Protein AF-A0A812Q5E9-F1 (afdb_monomer_lite)

Secondary structure (DSSP, 8-state):
-EESSTTTSPBPTTSGGGGPPEE-TTTTS-EE--SSPP-PPSEEEEEEE--TTS--SSGGG--EEEEEEEE-EEPS-------TTSB-EE----EES--TT-EEE--SBTTBSPPPTTSGGGGEEEEETTTTEEES-SS--B--SPP------

Structure (mmCIF, N/CA/C/O backbone):
data_AF-A0A812Q5E9-F1
#
_entry.id   AF-A0A812Q5E9-F1
#
loop_
_atom_site.group_PDB
_atom_site.id
_atom_site.type_symbol
_atom_site.label_atom_id
_atom_site.label_alt_id
_atom_site.label_comp_id
_atom_site.label_asym_id
_atom_site.label_entity_id
_atom_site.label_seq_id
_atom_site.pdbx_PDB_ins_code
_atom_site.Cartn_x
_atom_site.Cartn_y
_atom_site.Cartn_z
_atom_site.occupancy
_atom_site.B_iso_or_equiv
_atom_site.auth_seq_id
_atom_site.auth_comp_id
_atom_site.auth_asym_id
_atom_site.auth_atom_id
_atom_site.pdbx_PDB_model_num
ATOM 1 N N . MET A 1 1 ? -12.967 0.343 13.627 1.00 92.06 1 MET A N 1
ATOM 2 C CA . MET A 1 1 ? -11.709 1.045 13.285 1.00 92.06 1 MET A CA 1
ATOM 3 C C . MET A 1 1 ? -10.629 0.006 13.022 1.00 92.06 1 MET A C 1
ATOM 5 O O . MET A 1 1 ? -10.704 -1.046 13.646 1.00 92.06 1 MET A O 1
ATOM 9 N N . VAL A 1 2 ? -9.673 0.259 12.127 1.00 96.00 2 VAL A N 1
ATOM 10 C CA . VAL A 1 2 ? -8.496 -0.614 11.933 1.00 96.00 2 VAL A CA 1
ATOM 11 C C . VAL A 1 2 ? -7.302 -0.006 12.660 1.00 96.00 2 VAL A C 1
ATOM 13 O O . VAL A 1 2 ? -6.974 1.150 12.403 1.00 96.00 2 VAL A O 1
ATOM 16 N N . LEU A 1 3 ? -6.681 -0.753 13.574 1.00 96.81 3 LEU A N 1
ATOM 17 C CA . LEU A 1 3 ? -5.560 -0.283 14.398 1.00 96.81 3 LEU A CA 1
ATOM 18 C C . LEU A 1 3 ? -4.401 -1.291 14.408 1.00 96.81 3 LEU A C 1
ATOM 20 O O . LEU A 1 3 ? -4.614 -2.487 14.201 1.00 96.81 3 LEU A O 1
ATOM 24 N N . THR A 1 4 ? -3.195 -0.831 14.759 1.00 95.56 4 THR A N 1
ATOM 25 C CA . THR A 1 4 ? -2.057 -1.724 15.074 1.00 95.56 4 THR A CA 1
ATOM 26 C C . THR A 1 4 ? -2.246 -2.499 16.381 1.00 95.56 4 THR A C 1
ATOM 28 O O . THR A 1 4 ? -1.618 -3.533 16.577 1.00 95.56 4 THR A O 1
ATOM 31 N N . ALA A 1 5 ? -3.117 -2.017 17.272 1.00 96.50 5 ALA A N 1
ATOM 32 C CA . ALA A 1 5 ? -3.559 -2.677 18.500 1.00 96.50 5 ALA A CA 1
ATOM 33 C C . ALA A 1 5 ? -4.838 -2.002 19.027 1.00 96.50 5 ALA A C 1
ATOM 35 O O . ALA A 1 5 ? -4.955 -0.775 19.004 1.00 96.50 5 ALA A O 1
ATOM 36 N N . CYS A 1 6 ? -5.794 -2.774 19.549 1.00 97.19 6 CYS A N 1
ATOM 37 C CA . CYS A 1 6 ? -7.019 -2.198 20.111 1.00 97.19 6 CYS A CA 1
ATOM 38 C C . CYS A 1 6 ? -6.764 -1.520 21.463 1.00 97.19 6 CYS A C 1
ATOM 40 O O . CYS A 1 6 ? -6.176 -2.113 22.363 1.00 97.19 6 CYS A O 1
ATOM 42 N N . GLY A 1 7 ? -7.238 -0.282 21.621 1.00 92.56 7 GLY A N 1
ATOM 43 C CA . GLY A 1 7 ? -7.163 0.472 22.874 1.00 92.56 7 GLY A CA 1
ATOM 44 C C . GLY A 1 7 ? -5.846 1.198 23.152 1.00 92.56 7 GLY A C 1
ATOM 45 O O . GLY A 1 7 ? -5.762 1.905 24.153 1.00 92.56 7 GLY A O 1
ATOM 46 N N . GLY A 1 8 ? -4.842 1.057 22.288 1.00 89.06 8 GLY A N 1
ATOM 47 C CA . GLY A 1 8 ? -3.550 1.735 22.454 1.00 89.06 8 GLY A CA 1
ATOM 48 C C . GLY A 1 8 ? -2.653 1.760 21.215 1.00 89.06 8 GLY A C 1
ATOM 49 O O . GLY A 1 8 ? -1.572 2.334 21.275 1.00 89.06 8 GLY A O 1
ATOM 50 N N . GLY A 1 9 ? -3.073 1.144 20.107 1.00 94.12 9 GLY A N 1
ATOM 51 C CA . GLY A 1 9 ? -2.374 1.228 18.829 1.00 94.12 9 GLY A CA 1
ATOM 52 C C . GLY A 1 9 ? -2.752 2.469 18.028 1.00 94.12 9 GLY A C 1
ATOM 53 O O . GLY A 1 9 ? -3.650 3.229 18.393 1.00 94.12 9 GLY A O 1
ATOM 54 N N . LEU A 1 10 ? -2.066 2.644 16.904 1.00 94.69 10 LEU A N 1
ATOM 55 C CA . LEU A 1 10 ? -2.285 3.752 15.982 1.00 94.69 10 LEU A CA 1
ATOM 56 C C . LEU A 1 10 ? -3.290 3.361 14.889 1.00 94.69 10 LEU A C 1
ATOM 58 O O . LEU A 1 10 ? -3.350 2.181 14.518 1.00 94.69 10 LEU A O 1
ATOM 62 N N . PRO A 1 11 ? -4.069 4.327 14.366 1.00 95.19 11 PRO A N 1
ATOM 63 C CA . PRO A 1 11 ? -4.812 4.155 13.121 1.00 95.19 11 PRO A CA 1
ATOM 64 C C . PRO A 1 11 ? -3.885 3.740 11.981 1.00 95.19 11 PRO A C 1
ATOM 66 O O . PRO A 1 11 ? -2.766 4.235 11.887 1.00 95.19 11 PRO A O 1
ATOM 69 N N . ILE A 1 12 ? -4.348 2.826 11.129 1.00 94.38 12 ILE A N 1
ATOM 70 C CA . ILE A 1 12 ? -3.575 2.383 9.965 1.00 94.38 12 ILE A CA 1
ATOM 71 C C . ILE A 1 12 ? -3.718 3.394 8.824 1.00 94.38 12 ILE A C 1
ATOM 73 O O . ILE A 1 12 ? -4.838 3.699 8.404 1.00 94.38 12 ILE A O 1
ATOM 77 N N . ASP A 1 13 ? -2.587 3.873 8.306 1.00 91.81 13 ASP A N 1
ATOM 78 C CA . ASP A 1 13 ? -2.535 4.721 7.114 1.00 91.81 13 ASP A CA 1
ATOM 79 C C . ASP A 1 13 ? -3.019 3.974 5.863 1.00 91.81 13 ASP A C 1
ATOM 81 O O . ASP A 1 13 ? -2.982 2.746 5.778 1.00 91.81 13 ASP A O 1
ATOM 85 N N . GLY A 1 14 ? -3.515 4.720 4.875 1.00 90.25 14 GLY A N 1
ATOM 86 C CA . GLY A 1 14 ? -4.090 4.147 3.653 1.00 90.25 14 GLY A CA 1
ATOM 87 C C . GLY A 1 14 ? -5.553 3.705 3.784 1.00 90.25 14 GLY A C 1
ATOM 88 O O . GLY A 1 14 ? -6.145 3.283 2.790 1.00 90.25 14 GLY A O 1
ATOM 89 N N . PHE A 1 15 ? -6.168 3.847 4.966 1.00 92.81 15 PHE A N 1
ATOM 90 C CA . PHE A 1 15 ? -7.621 3.766 5.138 1.00 92.81 15 PHE A CA 1
ATOM 91 C C . PHE A 1 15 ? -8.259 5.163 5.271 1.00 92.81 15 PHE A C 1
ATOM 93 O O . PHE A 1 15 ? -7.776 5.990 6.052 1.00 92.81 15 PHE A O 1
ATOM 100 N N . PRO A 1 16 ? -9.401 5.421 4.605 1.00 91.38 16 PRO A N 1
ATOM 101 C CA . PRO A 1 16 ? -10.177 6.646 4.781 1.00 91.38 16 PRO A CA 1
ATOM 102 C C . PRO A 1 16 ? -10.595 6.909 6.232 1.00 91.38 16 PRO A C 1
ATOM 104 O O . PRO A 1 16 ? -10.709 5.993 7.051 1.00 91.38 16 PRO A O 1
ATOM 107 N N . ASN A 1 17 ? -10.898 8.177 6.527 1.00 90.44 17 ASN A N 1
ATOM 108 C CA . ASN A 1 17 ? -11.461 8.625 7.807 1.00 90.44 17 ASN A CA 1
ATOM 109 C C . ASN A 1 17 ? -10.626 8.212 9.036 1.00 90.44 17 ASN A C 1
ATOM 111 O O . ASN A 1 17 ? -11.183 7.877 10.085 1.00 90.44 17 ASN A O 1
ATOM 115 N N . GLY A 1 18 ? -9.295 8.188 8.903 1.00 90.44 18 GLY A N 1
ATOM 116 C CA . GLY A 1 18 ? -8.397 7.741 9.971 1.00 90.44 18 GLY A CA 1
ATOM 117 C C . GLY A 1 18 ? -8.688 6.301 10.392 1.00 90.44 18 GLY A C 1
ATOM 118 O O . GLY A 1 18 ? -8.869 6.026 11.575 1.00 90.44 18 GLY A O 1
ATOM 119 N N . ALA A 1 19 ? -8.835 5.399 9.418 1.00 94.00 19 ALA A N 1
ATOM 120 C CA . ALA A 1 19 ? -9.159 3.985 9.611 1.00 94.00 19 ALA A CA 1
ATOM 121 C 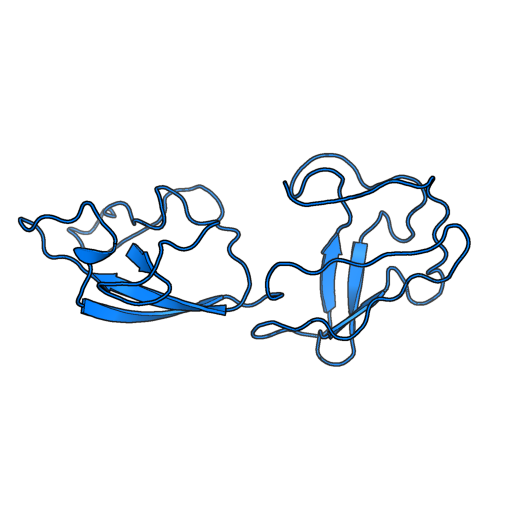C . ALA A 1 19 ? -10.506 3.677 10.293 1.00 94.00 19 ALA A C 1
ATOM 123 O O . ALA A 1 19 ? -10.774 2.527 10.676 1.00 94.00 19 ALA A O 1
ATOM 124 N N . LYS A 1 20 ? -11.395 4.665 10.432 1.00 92.38 20 LYS A N 1
ATOM 125 C CA . LYS A 1 20 ? -12.756 4.460 10.939 1.00 92.38 20 LYS A CA 1
ATOM 126 C C . LYS A 1 20 ? -13.696 4.062 9.811 1.00 92.38 20 LYS A C 1
ATOM 128 O O . LYS A 1 20 ? -13.649 4.594 8.707 1.00 92.38 20 LYS A O 1
ATOM 133 N N . THR A 1 21 ? -14.591 3.141 10.131 1.00 90.12 21 THR A N 1
ATOM 134 C CA . THR A 1 21 ? -15.664 2.731 9.230 1.00 90.12 21 THR A CA 1
ATOM 135 C C . THR A 1 21 ? -16.835 3.696 9.333 1.00 90.12 21 THR A C 1
ATOM 137 O O . THR A 1 21 ? -17.198 4.107 10.437 1.00 90.12 21 THR A O 1
ATOM 140 N N . THR A 1 22 ? -17.492 3.973 8.217 1.00 84.38 22 THR A N 1
ATOM 141 C CA . THR A 1 22 ? -18.845 4.517 8.199 1.00 84.38 22 THR A CA 1
ATOM 142 C C . THR A 1 22 ? -19.855 3.397 8.468 1.00 84.38 22 THR A C 1
ATOM 144 O O . THR A 1 22 ? -19.600 2.213 8.212 1.00 84.38 22 THR A O 1
ATOM 147 N N . THR A 1 23 ? -20.999 3.752 9.049 1.00 73.06 23 THR A N 1
ATOM 148 C CA . THR A 1 23 ? -22.085 2.795 9.294 1.00 73.06 23 THR A CA 1
ATOM 149 C C . THR A 1 23 ? -22.764 2.460 7.968 1.00 73.06 23 THR A C 1
ATOM 151 O O . THR A 1 23 ? -23.239 3.366 7.287 1.00 73.06 23 THR A O 1
ATOM 154 N N . GLY A 1 24 ? -22.806 1.176 7.607 1.00 63.28 24 GLY A N 1
ATOM 155 C CA . GLY A 1 24 ? -23.504 0.684 6.418 1.00 63.28 24 GLY A CA 1
ATOM 156 C C . GLY A 1 24 ? -25.024 0.613 6.600 1.00 63.28 24 GLY A C 1
ATOM 157 O O . GLY A 1 24 ? -25.558 0.833 7.693 1.00 63.28 24 GLY A O 1
ATOM 158 N N . ALA A 1 25 ? -25.726 0.272 5.516 1.00 61.53 25 ALA A N 1
ATOM 159 C CA . ALA A 1 25 ? -27.185 0.346 5.389 1.00 61.53 25 ALA A CA 1
ATOM 160 C C . ALA A 1 25 ? -27.964 -0.586 6.348 1.00 61.53 25 ALA A C 1
ATOM 162 O O . ALA A 1 25 ? -29.168 -0.416 6.543 1.00 61.53 25 ALA A O 1
ATOM 163 N N . LEU A 1 26 ? -27.294 -1.547 6.997 1.00 68.56 26 LEU A N 1
ATOM 164 C CA . LEU A 1 26 ? -27.917 -2.627 7.774 1.00 68.56 26 LEU A CA 1
ATOM 165 C C . LEU A 1 26 ? -27.836 -2.450 9.302 1.00 68.56 26 LEU A C 1
ATOM 167 O O . LEU A 1 26 ? -27.476 -3.381 10.025 1.00 68.56 26 LEU A O 1
ATOM 171 N N . GLN A 1 27 ? -28.186 -1.268 9.820 1.00 70.62 27 GLN A N 1
ATOM 172 C CA . GLN A 1 27 ? -28.329 -1.013 11.269 1.00 70.62 27 GLN A CA 1
ATOM 173 C C . GLN A 1 27 ? -27.102 -1.444 12.112 1.00 70.62 27 GLN A C 1
ATOM 175 O O . GLN A 1 27 ? -27.250 -1.972 13.212 1.00 70.62 27 GLN A O 1
ATOM 180 N N . GLY A 1 28 ? -25.883 -1.245 11.596 1.00 72.75 28 GLY A N 1
ATOM 181 C CA . GLY A 1 28 ? -24.637 -1.587 12.301 1.00 72.75 28 GLY A CA 1
ATOM 182 C C . GLY A 1 28 ? -24.169 -3.039 12.158 1.00 72.75 28 GLY A C 1
ATOM 183 O O . GLY A 1 28 ? -23.268 -3.453 12.877 1.00 72.75 28 GLY A O 1
ATOM 184 N N . ARG A 1 29 ? -24.760 -3.822 11.248 1.00 79.19 29 ARG A N 1
ATOM 185 C CA . ARG A 1 29 ? -24.225 -5.136 10.830 1.00 79.19 29 ARG A CA 1
ATOM 186 C C . ARG A 1 29 ? -23.280 -5.055 9.639 1.00 79.19 29 ARG A C 1
ATOM 188 O O . ARG A 1 29 ? -22.643 -6.039 9.285 1.00 79.19 29 ARG A O 1
ATOM 195 N N . GLU A 1 30 ? -23.208 -3.884 9.032 1.00 85.81 30 GLU A N 1
ATOM 196 C CA . GLU A 1 30 ? -22.343 -3.598 7.908 1.00 85.81 30 GLU A CA 1
ATOM 197 C C . GLU A 1 30 ? -21.531 -2.351 8.229 1.00 85.81 30 GLU A C 1
ATOM 199 O O . GLU A 1 30 ? -22.050 -1.353 8.743 1.00 85.81 30 GLU A O 1
ATOM 204 N N . HIS A 1 31 ? -20.248 -2.435 7.919 1.00 87.25 31 HIS A N 1
ATOM 205 C CA . HIS A 1 31 ? -19.281 -1.378 8.122 1.00 87.25 31 HIS A CA 1
ATOM 206 C C . HIS A 1 31 ? -18.428 -1.289 6.864 1.00 87.25 31 HIS A C 1
ATOM 208 O O . HIS A 1 31 ? -17.968 -2.310 6.358 1.00 87.25 31 HIS A O 1
ATOM 214 N N . SER A 1 32 ? -18.222 -0.075 6.364 1.00 88.12 32 SER A N 1
ATOM 215 C CA . SER A 1 32 ? -17.392 0.174 5.184 1.00 88.12 32 SER A CA 1
ATOM 216 C C . SER A 1 32 ? -16.442 1.332 5.455 1.00 88.12 32 SER A C 1
ATOM 218 O O . SER A 1 32 ? -16.683 2.121 6.364 1.00 88.12 32 SER A O 1
ATOM 220 N N . TRP A 1 33 ? -15.384 1.476 4.664 1.00 89.50 33 TRP A N 1
ATOM 221 C CA . TRP A 1 33 ? -14.542 2.679 4.678 1.00 89.50 33 TRP A CA 1
ATOM 222 C C . TRP A 1 33 ? -14.936 3.678 3.574 1.00 89.50 33 TRP A C 1
ATOM 224 O O . TRP A 1 33 ? -14.187 4.606 3.286 1.00 89.50 33 TRP A O 1
ATOM 234 N N . GLY A 1 34 ? -16.134 3.530 2.995 1.00 86.38 34 GLY A N 1
ATOM 235 C CA . GLY A 1 34 ? -16.612 4.320 1.858 1.00 86.38 34 GLY A CA 1
ATOM 236 C C . GLY A 1 34 ? -16.186 3.751 0.500 1.00 86.38 34 GLY A C 1
ATOM 237 O O . GLY A 1 34 ? -15.760 2.603 0.405 1.00 86.38 34 GLY A O 1
ATOM 238 N N . GLU A 1 35 ? -16.330 4.562 -0.552 1.00 85.19 35 GLU A N 1
ATOM 239 C CA . GLU A 1 35 ? -16.033 4.176 -1.945 1.00 85.19 35 GLU A CA 1
ATOM 240 C C . GLU A 1 35 ? -14.549 4.313 -2.319 1.00 85.19 35 GLU A C 1
ATOM 242 O O . GLU A 1 35 ? -14.101 3.772 -3.332 1.00 85.19 35 GLU A O 1
ATOM 247 N N . ALA A 1 36 ? -13.776 5.050 -1.518 1.00 86.31 36 ALA A N 1
ATOM 248 C CA . ALA A 1 36 ? -12.360 5.251 -1.776 1.00 86.31 36 ALA A CA 1
ATOM 249 C C . ALA A 1 36 ? -11.596 3.927 -1.645 1.00 86.31 36 ALA A C 1
ATOM 251 O O . ALA A 1 36 ? -11.788 3.165 -0.694 1.00 86.31 36 ALA A O 1
ATOM 252 N N . LYS A 1 37 ? -10.696 3.673 -2.599 1.00 86.81 37 LYS A N 1
ATOM 253 C CA . LYS A 1 37 ? -9.788 2.528 -2.528 1.00 86.81 37 LYS A CA 1
ATOM 254 C C . LYS A 1 37 ? -8.882 2.678 -1.311 1.00 86.81 37 LYS A C 1
ATOM 256 O O . LYS A 1 37 ? -8.393 3.770 -1.034 1.00 86.81 37 LYS A O 1
ATOM 261 N N . ILE A 1 38 ? -8.652 1.567 -0.626 1.00 90.25 38 ILE A N 1
ATOM 262 C CA . ILE A 1 38 ? -7.679 1.479 0.460 1.00 90.25 38 ILE A CA 1
ATOM 263 C C . ILE A 1 38 ? -6.320 1.071 -0.112 1.00 90.25 38 ILE A C 1
ATOM 265 O O . ILE A 1 38 ? -6.255 0.293 -1.064 1.00 90.25 38 ILE A O 1
ATOM 269 N N . PHE A 1 39 ? -5.246 1.599 0.461 1.00 89.31 39 PHE A N 1
ATOM 270 C CA . PHE A 1 39 ? -3.865 1.298 0.064 1.00 89.31 39 PHE A CA 1
ATOM 271 C C . PHE A 1 39 ? -2.917 1.231 1.279 1.00 89.31 39 PHE A C 1
ATOM 273 O O . PHE A 1 39 ? -1.881 1.894 1.291 1.00 89.31 39 PHE A O 1
ATOM 280 N N . PRO A 1 40 ? -3.262 0.469 2.338 1.00 92.81 40 PRO A N 1
ATOM 281 C CA . PRO A 1 40 ? -2.322 0.194 3.420 1.00 92.81 40 PRO A CA 1
ATOM 282 C C . PRO A 1 40 ? -1.167 -0.689 2.922 1.00 92.81 40 PRO A C 1
ATOM 284 O O . PRO A 1 40 ? -1.295 -1.398 1.921 1.00 92.81 40 PRO A O 1
ATOM 287 N N . PHE A 1 41 ? -0.054 -0.695 3.655 1.00 93.06 41 PHE A N 1
ATOM 288 C CA . PHE A 1 41 ? 0.989 -1.701 3.450 1.00 93.06 41 PHE A CA 1
ATOM 289 C C . PHE A 1 41 ? 0.475 -3.112 3.776 1.00 93.06 41 PHE A C 1
ATOM 291 O O . PHE A 1 41 ? -0.544 -3.287 4.446 1.00 93.06 41 PHE A O 1
ATOM 298 N N . GLY A 1 42 ? 1.185 -4.133 3.301 1.00 93.88 42 GLY A N 1
ATOM 299 C CA . GLY A 1 42 ? 0.874 -5.511 3.651 1.00 93.88 42 GLY A CA 1
ATOM 300 C C . GLY A 1 42 ? 1.165 -5.789 5.125 1.00 93.88 42 GLY A C 1
ATOM 301 O O . GLY A 1 42 ? 2.200 -5.375 5.657 1.00 93.88 42 GLY A O 1
ATOM 302 N N . GLY A 1 43 ? 0.259 -6.501 5.789 1.00 94.19 43 GLY A N 1
ATOM 303 C CA . GLY A 1 43 ? 0.363 -6.771 7.219 1.00 94.19 43 GLY A CA 1
ATOM 304 C C . GLY A 1 43 ? -0.905 -7.329 7.853 1.00 94.19 43 GLY A C 1
ATOM 305 O O . GLY A 1 43 ? -1.966 -7.412 7.231 1.00 94.19 43 GLY A O 1
ATOM 306 N N . ASP A 1 44 ? -0.774 -7.681 9.131 1.00 95.19 44 ASP A N 1
ATOM 307 C CA . ASP A 1 44 ? -1.884 -8.049 10.003 1.00 95.19 44 ASP A CA 1
ATOM 308 C C . ASP A 1 44 ? -2.278 -6.869 10.893 1.00 95.19 44 ASP A C 1
ATOM 310 O O . ASP A 1 44 ? -1.460 -6.316 11.629 1.00 95.19 44 ASP A O 1
ATOM 314 N N . TYR A 1 45 ? -3.559 -6.512 10.851 1.00 95.75 45 TYR A N 1
ATOM 315 C CA . TYR A 1 45 ? -4.134 -5.401 11.602 1.00 95.75 45 TYR A CA 1
ATOM 316 C C . TYR A 1 45 ? -5.332 -5.845 12.432 1.00 95.75 45 TYR A C 1
ATOM 318 O O . TYR A 1 45 ? -5.925 -6.893 12.187 1.00 95.75 45 TYR A O 1
ATOM 326 N N . PHE A 1 46 ? -5.754 -5.026 13.393 1.00 97.44 46 PHE A N 1
ATOM 327 C CA . PHE A 1 46 ? -6.875 -5.360 14.268 1.00 97.44 46 PHE A CA 1
ATOM 328 C C . PHE A 1 46 ? -8.129 -4.563 13.940 1.00 97.44 46 PHE A C 1
ATOM 330 O O . PHE A 1 46 ? -8.109 -3.334 13.854 1.00 97.44 46 PHE A O 1
ATOM 337 N N . LEU A 1 47 ? -9.253 -5.274 13.829 1.00 95.88 47 LEU A N 1
ATOM 338 C CA . LEU A 1 47 ? -10.581 -4.676 13.784 1.00 95.88 47 LEU A CA 1
ATOM 339 C C . LEU A 1 47 ? -11.020 -4.362 15.212 1.00 95.88 47 LEU A C 1
ATOM 341 O O . LEU A 1 47 ? -11.360 -5.259 15.983 1.00 95.88 47 LEU A O 1
ATOM 345 N N . CYS A 1 48 ? -11.019 -3.081 15.560 1.00 96.38 48 CYS A N 1
ATOM 346 C CA . CYS A 1 48 ? -11.302 -2.602 16.904 1.00 96.38 48 CYS A CA 1
ATOM 347 C C . CYS A 1 48 ? -12.669 -1.920 16.982 1.00 96.38 48 CYS A C 1
ATOM 349 O O . CYS A 1 48 ? -13.031 -1.088 16.138 1.00 96.38 48 CYS A O 1
ATOM 351 N N . TRP A 1 49 ? -13.424 -2.279 18.016 1.00 94.06 49 TRP A N 1
ATOM 352 C CA . TRP A 1 49 ? -14.810 -1.888 18.227 1.00 94.06 49 TRP A CA 1
ATOM 353 C C . TRP A 1 49 ? -14.981 -0.932 19.394 1.00 94.06 49 TRP A C 1
ATOM 355 O O . TRP A 1 49 ? -14.290 -1.019 20.412 1.00 94.06 49 TRP A O 1
ATOM 365 N N . CYS A 1 50 ? -15.967 -0.061 19.223 1.00 92.25 50 CYS A N 1
ATOM 366 C CA . CYS A 1 50 ? -16.487 0.833 20.234 1.00 92.25 50 CYS A CA 1
ATOM 367 C C . CYS A 1 50 ? -18.021 0.809 20.171 1.00 92.25 50 CYS A C 1
ATOM 369 O O . CYS A 1 50 ? -18.612 0.700 19.093 1.00 92.25 50 CYS A O 1
ATOM 371 N N . ALA A 1 51 ? -18.661 0.860 21.337 1.00 89.06 51 ALA A N 1
ATOM 372 C CA . ALA A 1 51 ? -20.108 0.747 21.457 1.00 89.06 51 ALA A CA 1
ATOM 373 C C . ALA A 1 51 ? -20.813 2.051 21.068 1.00 89.06 51 ALA A C 1
ATOM 375 O O . ALA A 1 51 ? -20.371 3.144 21.420 1.00 89.06 51 ALA A O 1
ATOM 376 N N . LYS A 1 52 ? -21.982 1.942 20.426 1.00 85.50 52 LYS A N 1
ATOM 377 C CA . LYS A 1 52 ? -22.862 3.096 20.203 1.00 85.50 52 LYS A CA 1
ATOM 378 C C . LYS A 1 52 ? -23.215 3.746 21.548 1.00 85.50 52 LYS A C 1
ATOM 380 O O . LYS A 1 52 ? -23.683 3.063 22.453 1.00 85.50 52 LYS A O 1
ATOM 385 N N . GLY A 1 53 ? -23.030 5.062 21.650 1.00 84.50 53 GLY A N 1
ATOM 386 C CA . GLY A 1 53 ? -23.296 5.832 22.870 1.00 84.50 53 GLY A CA 1
ATOM 387 C C . GLY A 1 53 ? -22.104 5.947 23.827 1.00 84.50 53 GLY A C 1
ATOM 388 O O . GLY A 1 53 ? -22.192 6.705 24.787 1.00 84.50 53 GLY A O 1
ATOM 389 N N . ALA A 1 54 ? -20.993 5.252 23.562 1.00 90.69 54 ALA A N 1
ATOM 390 C CA . ALA A 1 54 ? -19.709 5.545 24.191 1.00 90.69 54 ALA A CA 1
ATOM 391 C C . ALA A 1 54 ? -18.962 6.649 23.420 1.00 90.69 54 ALA A C 1
ATOM 393 O O . ALA A 1 54 ? -19.297 6.965 22.275 1.00 90.69 54 ALA A O 1
ATOM 394 N N . THR A 1 55 ? -17.923 7.216 24.033 1.00 91.69 55 THR A N 1
ATOM 395 C CA . THR A 1 55 ? -16.934 8.026 23.311 1.00 91.69 55 THR A CA 1
ATOM 396 C C . THR A 1 55 ? -16.183 7.101 22.357 1.00 91.69 55 THR A C 1
ATOM 398 O O . THR A 1 55 ? -15.596 6.131 22.818 1.00 91.69 55 THR A O 1
ATOM 401 N N . CYS A 1 56 ? -16.265 7.358 21.048 1.00 91.00 56 CYS A N 1
ATOM 402 C CA . CYS A 1 56 ? -15.623 6.570 19.985 1.00 91.00 56 CYS A CA 1
ATOM 403 C C . CYS A 1 56 ? -14.841 7.490 19.032 1.00 91.00 56 CYS A C 1
ATOM 405 O O . CYS A 1 56 ? -14.976 7.412 17.807 1.00 91.00 56 CYS A O 1
ATOM 407 N N . LEU A 1 57 ? -14.090 8.432 19.598 1.00 89.75 57 LEU A N 1
ATOM 408 C CA . LEU A 1 57 ? -13.399 9.482 18.857 1.00 89.75 57 LEU A CA 1
ATOM 409 C C . LEU A 1 57 ? -11.941 9.114 18.607 1.00 89.75 57 LEU A C 1
ATOM 411 O O . LEU A 1 57 ? -11.460 9.308 17.497 1.00 89.75 57 LEU A O 1
ATOM 415 N N . GLU A 1 58 ? -11.270 8.506 19.572 1.00 93.12 58 GLU A N 1
ATOM 416 C CA . GLU A 1 58 ? -9.845 8.205 19.480 1.00 93.12 58 GLU A CA 1
ATOM 417 C C . GLU A 1 58 ? -9.581 6.702 19.316 1.00 93.12 58 GLU A C 1
ATOM 419 O O . GLU A 1 58 ? -10.449 5.847 19.532 1.00 93.12 58 GLU A O 1
ATOM 424 N N . ALA A 1 59 ? -8.354 6.346 18.932 1.00 94.06 59 ALA A N 1
ATOM 425 C CA . ALA A 1 59 ? -7.937 4.943 18.855 1.00 94.06 59 ALA A CA 1
ATOM 426 C C . ALA A 1 59 ? -8.031 4.238 20.226 1.00 94.06 59 ALA A C 1
ATOM 428 O O . ALA A 1 59 ? -8.422 3.071 20.311 1.00 94.06 59 ALA A O 1
ATOM 429 N N . SER A 1 60 ? -7.757 4.970 21.311 1.00 95.25 60 SER A N 1
ATOM 430 C C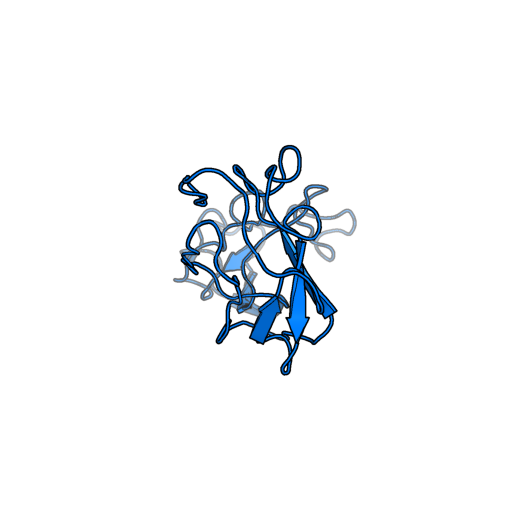A . SER A 1 60 ? -7.854 4.496 22.698 1.00 95.25 60 SER A CA 1
ATOM 431 C C . SER A 1 60 ? -9.281 4.141 23.133 1.00 95.25 60 SER A C 1
ATOM 433 O O . SER A 1 60 ? -9.460 3.322 24.036 1.00 95.25 60 SER A O 1
ATOM 435 N N . ASP A 1 61 ? -10.301 4.682 22.465 1.00 95.44 61 ASP A N 1
ATOM 436 C CA . ASP A 1 61 ? -11.704 4.365 22.740 1.00 95.44 61 ASP A CA 1
ATOM 437 C C . ASP A 1 61 ? -12.101 2.969 22.225 1.00 95.44 61 ASP A C 1
ATOM 439 O O . ASP A 1 61 ? -13.005 2.315 22.755 1.00 95.44 61 ASP A O 1
ATOM 443 N N . HIS A 1 62 ? -11.392 2.464 21.214 1.00 95.31 62 HIS A N 1
ATOM 444 C CA . HIS A 1 62 ? -11.695 1.209 20.531 1.00 95.31 62 HIS A CA 1
ATOM 445 C C . HIS A 1 62 ? -10.935 0.038 21.163 1.00 95.31 62 HIS A C 1
ATOM 447 O O . HIS A 1 62 ? -9.982 -0.497 20.600 1.00 95.31 62 HIS A O 1
ATOM 453 N N . ARG A 1 63 ? -11.347 -0.365 22.369 1.00 94.75 63 ARG A N 1
ATOM 454 C CA . ARG A 1 63 ? -10.604 -1.331 23.208 1.00 94.75 63 ARG A CA 1
ATOM 455 C C . ARG A 1 63 ? -10.911 -2.804 22.947 1.00 94.75 63 ARG A C 1
ATOM 457 O O . ARG A 1 63 ? -10.220 -3.667 23.482 1.00 94.75 63 ARG A O 1
ATOM 464 N N . LYS A 1 64 ? -11.958 -3.125 22.183 1.00 95.94 64 LYS A N 1
ATOM 465 C CA . LYS A 1 64 ? -12.357 -4.519 21.931 1.00 95.94 64 LYS A CA 1
ATOM 466 C C . LYS A 1 64 ? -11.959 -4.960 20.533 1.00 95.94 64 LYS A C 1
ATOM 468 O O . LYS A 1 64 ? -12.416 -4.376 19.559 1.00 95.94 64 LYS A O 1
ATOM 473 N N . GLN A 1 65 ? -11.144 -6.006 20.452 1.00 96.56 65 GLN A N 1
ATOM 474 C CA . GLN A 1 65 ? -10.807 -6.663 19.195 1.00 96.56 65 GLN A CA 1
ATOM 475 C C . GLN A 1 65 ? -11.971 -7.552 18.747 1.00 96.56 65 GLN A C 1
ATOM 477 O O . GLN A 1 65 ? -12.381 -8.451 19.478 1.00 96.56 65 GLN A O 1
ATOM 482 N N . LEU A 1 66 ? -12.499 -7.289 17.553 1.00 94.25 66 LEU A N 1
ATOM 483 C CA . LEU A 1 66 ? -13.498 -8.130 16.885 1.00 94.25 66 LEU A CA 1
ATOM 484 C C . LEU A 1 66 ? -12.852 -9.217 16.031 1.00 94.25 66 LEU A C 1
ATOM 486 O O . LEU A 1 66 ? -13.436 -10.276 15.835 1.00 94.25 66 LEU A O 1
ATOM 490 N N . GLY A 1 67 ? -11.665 -8.936 15.501 1.00 94.69 67 GLY A N 1
ATOM 491 C CA . GLY A 1 67 ? -10.957 -9.835 14.607 1.00 94.69 67 GLY A CA 1
ATOM 492 C C . GLY A 1 67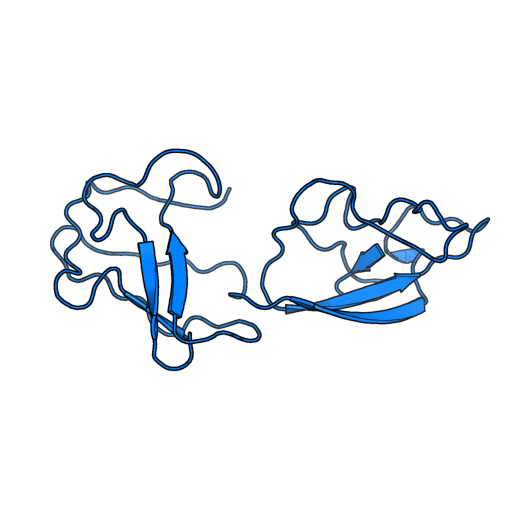 ? -9.676 -9.215 14.072 1.00 94.69 67 GLY A C 1
ATOM 493 O O . GLY A 1 67 ? -9.274 -8.123 14.487 1.00 94.69 67 GLY A O 1
ATOM 494 N N . THR A 1 68 ? -9.063 -9.931 13.140 1.00 95.69 68 THR A N 1
ATOM 495 C CA . THR A 1 68 ? -7.837 -9.525 12.452 1.00 95.69 68 THR A CA 1
ATOM 496 C C . THR A 1 68 ? -8.159 -9.292 10.982 1.00 95.69 68 THR A C 1
ATOM 498 O O . THR A 1 68 ? -8.901 -10.063 10.375 1.00 95.69 68 THR A O 1
ATOM 501 N N . LEU A 1 69 ? -7.617 -8.218 10.422 1.00 94.31 69 LEU A N 1
ATOM 502 C CA . LEU A 1 69 ? -7.646 -7.909 9.002 1.00 94.31 69 LEU A CA 1
ATOM 503 C C . LEU A 1 69 ? -6.250 -8.165 8.441 1.00 94.31 69 LEU A C 1
ATOM 505 O O . LEU A 1 69 ? -5.313 -7.459 8.805 1.00 94.31 69 LEU A O 1
ATOM 509 N N . ARG A 1 70 ? -6.128 -9.160 7.563 1.00 95.06 70 ARG A N 1
ATOM 510 C CA . ARG A 1 70 ? -4.897 -9.438 6.824 1.00 95.06 70 ARG A CA 1
ATOM 511 C C . ARG A 1 70 ? -4.934 -8.727 5.479 1.00 95.06 70 ARG A C 1
ATOM 513 O O . ARG A 1 70 ? -5.900 -8.883 4.734 1.00 95.06 70 ARG A O 1
ATOM 520 N N . VAL A 1 71 ? -3.889 -7.968 5.179 1.00 94.12 71 VAL A N 1
ATOM 521 C CA . VAL A 1 71 ? -3.699 -7.293 3.894 1.00 94.12 71 VAL A CA 1
ATOM 522 C C . VAL A 1 71 ? -2.500 -7.924 3.185 1.00 94.12 71 VAL A C 1
ATOM 524 O O . VAL A 1 71 ? -1.378 -7.782 3.676 1.00 94.12 71 VAL A O 1
ATOM 527 N N . PRO A 1 72 ? -2.707 -8.601 2.042 1.00 93.62 72 PRO A N 1
ATOM 528 C CA . PRO A 1 72 ? -1.621 -9.041 1.175 1.00 93.62 72 PRO A CA 1
ATOM 529 C C . PRO A 1 72 ? -0.864 -7.857 0.574 1.00 93.62 72 PRO A C 1
ATOM 531 O O . PRO A 1 72 ? -1.471 -6.865 0.169 1.00 93.62 72 PRO A O 1
ATOM 534 N N . GLY A 1 73 ? 0.453 -7.981 0.472 1.00 91.94 73 GLY A N 1
ATOM 535 C CA . GLY A 1 73 ? 1.308 -7.018 -0.206 1.00 91.94 73 GLY A CA 1
ATOM 536 C C . GLY A 1 73 ? 2.642 -6.768 0.498 1.00 91.94 73 GLY A C 1
ATOM 537 O O . GLY A 1 73 ? 2.929 -7.347 1.554 1.00 91.94 73 GLY A O 1
ATOM 538 N N . PRO A 1 74 ? 3.485 -5.900 -0.087 1.00 90.31 74 PRO A N 1
ATOM 539 C CA . PRO A 1 74 ? 4.782 -5.551 0.476 1.00 90.31 74 PRO A CA 1
ATOM 540 C C . PRO A 1 74 ? 4.640 -4.840 1.820 1.00 90.31 74 PRO A C 1
ATOM 542 O O . PRO A 1 74 ? 3.722 -4.042 2.023 1.00 90.31 74 PRO A O 1
ATOM 545 N N . ALA A 1 75 ? 5.588 -5.076 2.723 1.00 90.31 75 ALA A N 1
ATOM 546 C CA . ALA A 1 75 ? 5.755 -4.228 3.893 1.00 90.31 75 ALA A CA 1
ATOM 547 C C . ALA A 1 75 ? 6.141 -2.795 3.462 1.00 90.31 75 ALA A C 1
ATOM 549 O O . ALA A 1 75 ? 6.607 -2.556 2.348 1.00 90.31 75 ALA A O 1
ATOM 550 N N . GLY A 1 76 ? 5.917 -1.811 4.329 1.00 82.94 76 GLY A N 1
ATOM 551 C CA . GLY A 1 76 ? 6.262 -0.423 4.020 1.00 82.94 76 GLY A CA 1
ATOM 552 C C . GLY A 1 76 ? 7.764 -0.131 4.025 1.00 82.94 76 GLY A C 1
ATOM 553 O O . GLY A 1 76 ? 8.564 -0.896 4.561 1.00 82.94 76 GLY A O 1
ATOM 554 N N . ASN A 1 77 ? 8.116 1.049 3.502 1.00 71.94 77 ASN A N 1
ATOM 555 C CA . ASN A 1 77 ? 9.423 1.708 3.661 1.00 71.94 77 ASN A CA 1
ATOM 556 C C . ASN A 1 77 ? 10.631 1.010 3.012 1.00 71.94 77 ASN A C 1
ATOM 558 O O . ASN A 1 77 ? 11.732 1.007 3.566 1.00 71.94 77 ASN A O 1
ATOM 562 N N . PHE A 1 78 ? 10.467 0.466 1.807 1.00 78.75 78 PHE A N 1
ATOM 563 C CA . PHE A 1 78 ? 11.612 0.009 1.022 1.00 78.75 78 PHE A CA 1
ATOM 564 C C . PHE A 1 78 ? 12.190 1.135 0.174 1.00 78.75 78 PHE A C 1
ATOM 566 O O . PHE A 1 78 ? 11.520 1.680 -0.697 1.00 78.75 78 PHE A O 1
ATOM 573 N N . MET A 1 79 ? 13.474 1.414 0.377 1.00 82.25 79 MET A N 1
ATOM 574 C CA . MET A 1 79 ? 14.266 2.210 -0.551 1.00 82.25 79 MET A CA 1
ATOM 575 C C . MET A 1 79 ? 15.150 1.274 -1.372 1.00 82.25 79 MET A C 1
ATOM 577 O O . MET A 1 79 ? 15.765 0.344 -0.836 1.00 82.25 79 MET A O 1
ATOM 581 N N . ARG A 1 80 ? 15.190 1.493 -2.684 1.00 85.38 80 ARG A N 1
ATOM 582 C CA . ARG A 1 80 ? 16.076 0.789 -3.610 1.00 85.38 80 ARG A CA 1
ATOM 583 C C . ARG A 1 80 ? 16.675 1.800 -4.578 1.00 85.38 80 ARG A C 1
ATOM 585 O O . ARG A 1 80 ? 16.005 2.744 -4.982 1.00 85.38 80 ARG A O 1
ATOM 592 N N . ALA A 1 81 ? 17.932 1.588 -4.938 1.00 86.00 81 ALA A N 1
ATOM 593 C CA . ALA A 1 81 ? 18.654 2.418 -5.890 1.00 86.00 81 ALA A CA 1
ATOM 594 C C . ALA A 1 81 ? 19.101 1.561 -7.073 1.00 86.00 81 ALA A C 1
ATOM 596 O O . ALA A 1 81 ? 19.447 0.393 -6.892 1.00 86.00 81 ALA A O 1
ATOM 597 N N . CYS A 1 82 ? 19.101 2.150 -8.265 1.00 87.12 82 CYS A N 1
ATOM 598 C CA . CYS A 1 82 ? 19.637 1.536 -9.473 1.00 87.12 82 CYS A CA 1
ATOM 599 C C . CYS A 1 82 ? 20.480 2.541 -10.243 1.00 87.12 82 CYS A C 1
ATOM 601 O O . CYS A 1 82 ? 20.085 3.698 -10.391 1.00 87.12 82 CYS A O 1
ATOM 603 N N . GLY A 1 83 ? 21.636 2.086 -10.726 1.00 86.19 83 GLY A N 1
ATOM 604 C CA . GLY A 1 83 ? 22.491 2.865 -11.606 1.00 86.19 83 GLY A CA 1
ATOM 605 C C . GLY A 1 83 ? 21.892 2.989 -13.005 1.00 86.19 83 GLY A C 1
ATOM 606 O O . GLY A 1 83 ? 21.216 2.086 -13.505 1.00 86.19 83 GLY A O 1
ATOM 607 N N . THR A 1 84 ? 22.147 4.118 -13.663 1.00 86.50 84 THR A N 1
ATOM 608 C CA . THR A 1 84 ? 21.854 4.261 -15.090 1.00 86.50 84 THR A CA 1
ATOM 609 C C . THR A 1 84 ? 22.792 3.356 -15.894 1.00 86.50 84 THR A C 1
ATOM 611 O O . THR A 1 84 ? 23.985 3.284 -15.627 1.00 86.50 84 THR A O 1
ATOM 614 N N . PHE A 1 85 ? 22.243 2.701 -16.912 1.00 87.00 85 PHE A N 1
ATOM 615 C CA . PHE A 1 85 ? 22.856 1.681 -17.764 1.00 87.00 85 PHE A CA 1
ATOM 616 C C . PHE A 1 85 ? 23.261 0.384 -17.054 1.00 87.00 85 PHE A C 1
ATOM 618 O O . PHE A 1 85 ? 23.987 -0.425 -17.629 1.00 87.00 85 PHE A O 1
ATOM 625 N N . GLU A 1 86 ? 22.725 0.133 -15.861 1.00 87.44 86 GLU A N 1
ATOM 626 C CA . GLU A 1 86 ? 22.924 -1.116 -15.128 1.00 87.44 86 GLU A CA 1
ATOM 627 C C . GLU A 1 86 ? 21.642 -1.948 -15.080 1.00 87.44 86 GLU A C 1
ATOM 629 O O . GLU A 1 86 ? 20.527 -1.426 -15.192 1.00 87.44 86 GLU A O 1
ATOM 634 N N . ALA A 1 87 ? 21.812 -3.263 -14.917 1.00 87.19 87 ALA A N 1
ATOM 635 C CA . ALA A 1 87 ? 20.698 -4.164 -14.673 1.00 87.19 87 ALA A CA 1
ATOM 636 C C . ALA A 1 87 ? 20.123 -3.895 -13.277 1.00 87.19 87 ALA A C 1
ATOM 638 O O . ALA A 1 87 ? 20.829 -3.989 -12.276 1.00 87.19 87 ALA A O 1
ATOM 639 N N . CYS A 1 88 ? 18.836 -3.566 -13.219 1.00 88.00 88 CYS A N 1
ATOM 640 C CA . CYS A 1 88 ? 18.136 -3.210 -11.995 1.00 88.00 88 CYS A CA 1
ATOM 641 C C . CYS A 1 88 ? 17.186 -4.339 -11.591 1.00 88.00 88 CYS A C 1
ATOM 643 O O . CYS A 1 88 ? 16.108 -4.501 -12.163 1.00 88.00 88 CYS A O 1
ATOM 645 N N . THR A 1 89 ? 17.605 -5.126 -10.604 1.00 88.88 89 THR A N 1
ATOM 646 C CA . THR A 1 89 ? 16.781 -6.153 -9.959 1.00 88.88 89 THR A CA 1
ATOM 647 C C . THR A 1 89 ? 16.779 -5.909 -8.464 1.00 88.88 89 THR A C 1
ATOM 649 O O . THR A 1 89 ? 17.828 -5.634 -7.878 1.00 88.88 89 THR A O 1
ATOM 652 N N . TRP A 1 90 ? 15.620 -6.036 -7.833 1.00 90.19 90 TRP A N 1
ATOM 653 C CA . TRP A 1 90 ? 15.482 -5.825 -6.402 1.00 90.19 90 TRP A CA 1
ATOM 654 C C . TRP A 1 90 ? 15.043 -7.107 -5.726 1.00 90.19 90 TRP A C 1
ATOM 656 O O . TRP A 1 90 ? 13.991 -7.648 -6.046 1.00 90.19 90 TRP A O 1
ATOM 666 N N . THR A 1 91 ? 15.833 -7.562 -4.765 1.00 90.56 91 THR A N 1
ATOM 667 C CA . THR A 1 91 ? 15.557 -8.784 -4.015 1.00 90.56 91 THR A CA 1
ATOM 668 C C . THR A 1 91 ? 15.217 -8.475 -2.563 1.00 90.56 91 THR A C 1
ATOM 670 O O . THR A 1 91 ? 15.392 -7.344 -2.073 1.00 90.56 91 THR A O 1
ATOM 673 N N . GLY A 1 92 ? 14.708 -9.493 -1.873 1.00 88.44 92 GLY A N 1
ATOM 674 C CA . GLY A 1 92 ? 14.464 -9.439 -0.435 1.00 88.44 92 GLY A CA 1
ATOM 675 C C . GLY A 1 92 ? 13.361 -8.459 -0.045 1.00 88.44 92 GLY A C 1
ATOM 676 O O . GLY A 1 92 ? 13.460 -7.804 0.995 1.00 88.44 92 GLY A O 1
ATOM 677 N N . PHE A 1 93 ? 12.328 -8.314 -0.879 1.00 90.31 93 PHE A N 1
ATOM 678 C CA . PHE A 1 93 ? 11.089 -7.712 -0.403 1.00 90.31 93 PHE A CA 1
ATOM 679 C C . PHE A 1 93 ? 10.478 -8.607 0.668 1.00 90.31 93 PHE A C 1
ATOM 681 O O . PHE A 1 93 ? 10.383 -9.823 0.516 1.00 90.31 93 PHE A O 1
ATOM 688 N N . THR A 1 94 ? 10.068 -7.981 1.764 1.00 92.44 94 THR A N 1
ATOM 689 C CA . THR A 1 94 ? 9.271 -8.632 2.798 1.00 92.44 94 THR A CA 1
ATOM 690 C C . THR A 1 94 ? 7.851 -8.096 2.737 1.00 92.44 94 THR A C 1
ATOM 692 O O . THR A 1 94 ? 7.589 -7.024 2.186 1.00 92.44 94 THR A O 1
ATOM 695 N N . GLY A 1 95 ? 6.908 -8.860 3.266 1.00 93.06 95 GLY A N 1
ATOM 696 C CA . GLY A 1 95 ? 5.498 -8.533 3.184 1.00 93.06 95 GLY A CA 1
ATOM 697 C C . GLY A 1 95 ? 4.642 -9.675 3.690 1.00 93.06 95 GLY A C 1
ATOM 698 O O . GLY A 1 95 ? 5.145 -10.646 4.255 1.00 93.06 95 GLY A O 1
ATOM 699 N N . THR A 1 96 ? 3.344 -9.533 3.483 1.00 95.19 96 THR A N 1
ATOM 700 C CA . THR A 1 96 ? 2.350 -10.544 3.837 1.00 95.19 96 THR A CA 1
ATOM 701 C C . THR A 1 96 ? 1.774 -11.115 2.556 1.00 95.19 96 THR A C 1
ATOM 703 O O . THR A 1 96 ? 1.429 -10.348 1.664 1.00 95.19 96 THR A O 1
ATOM 706 N N . ASP A 1 97 ? 1.678 -12.441 2.464 1.00 95.25 97 ASP A N 1
ATOM 707 C CA . ASP A 1 97 ? 1.090 -13.147 1.319 1.00 95.25 97 ASP A CA 1
ATOM 708 C C . ASP A 1 97 ? 1.622 -12.657 -0.047 1.00 95.25 97 ASP A C 1
ATOM 710 O O . ASP A 1 97 ? 0.850 -12.438 -0.980 1.00 95.25 97 ASP A O 1
ATOM 714 N N . LEU A 1 98 ? 2.943 -12.458 -0.154 1.00 94.62 98 LEU A N 1
ATOM 715 C CA . LEU A 1 98 ? 3.605 -12.142 -1.423 1.00 94.62 98 LEU A CA 1
ATOM 716 C C . LEU A 1 98 ? 3.594 -13.366 -2.340 1.00 94.62 98 LEU A C 1
ATOM 718 O O . LEU A 1 98 ? 3.824 -14.486 -1.883 1.00 94.62 98 LEU A O 1
ATOM 722 N N . ASN A 1 99 ? 3.347 -13.152 -3.630 1.00 95.62 99 ASN A N 1
ATOM 723 C CA . ASN A 1 99 ? 3.272 -14.219 -4.618 1.00 95.62 99 ASN A CA 1
ATOM 724 C C . ASN A 1 99 ? 4.031 -13.876 -5.900 1.00 95.62 99 ASN A C 1
ATOM 726 O O . ASN A 1 99 ? 4.152 -12.719 -6.307 1.00 95.62 99 ASN A O 1
ATOM 730 N N . ASP A 1 100 ? 4.501 -14.916 -6.585 1.00 95.12 100 ASP A N 1
ATOM 731 C CA . ASP A 1 100 ? 5.025 -14.766 -7.939 1.00 95.12 100 ASP A CA 1
ATOM 732 C C . ASP A 1 100 ? 3.942 -14.194 -8.860 1.00 95.12 100 ASP A C 1
ATOM 734 O O . ASP A 1 100 ? 2.784 -14.612 -8.834 1.00 95.12 100 ASP A O 1
ATOM 738 N N . GLY A 1 101 ? 4.330 -13.231 -9.693 1.00 93.62 101 GLY A N 1
ATOM 739 C CA . GLY A 1 101 ? 3.408 -12.499 -10.556 1.00 93.62 101 GLY A CA 1
ATOM 740 C C . GLY A 1 101 ? 2.820 -11.223 -9.947 1.00 93.62 101 GLY A C 1
ATOM 741 O O . GLY A 1 101 ? 2.221 -10.453 -10.710 1.00 93.62 101 GLY A O 1
ATOM 742 N N . ASP A 1 102 ? 3.035 -10.950 -8.651 1.00 94.06 102 ASP A N 1
ATOM 743 C CA . ASP A 1 102 ? 2.773 -9.634 -8.055 1.00 94.06 102 ASP A CA 1
ATOM 744 C C . ASP A 1 102 ? 3.549 -8.543 -8.800 1.00 94.06 102 ASP A C 1
ATOM 746 O O . ASP A 1 102 ? 4.553 -8.801 -9.469 1.00 94.06 102 ASP A O 1
ATOM 750 N N . ARG A 1 103 ? 3.063 -7.301 -8.750 1.00 92.69 103 ARG A N 1
ATOM 751 C CA . ARG A 1 103 ? 3.632 -6.208 -9.545 1.00 92.69 103 ARG A CA 1
ATOM 752 C C . ARG A 1 103 ? 3.796 -4.953 -8.720 1.00 92.69 103 ARG A C 1
ATOM 754 O O . ARG A 1 103 ? 2.887 -4.560 -7.995 1.00 92.69 103 ARG A O 1
ATOM 761 N N . ILE A 1 104 ? 4.916 -4.280 -8.930 1.00 90.31 104 ILE A N 1
ATOM 762 C CA . ILE A 1 104 ? 5.129 -2.903 -8.489 1.00 90.31 104 ILE A CA 1
ATOM 763 C C . ILE A 1 104 ? 5.373 -2.027 -9.707 1.00 90.31 104 ILE A C 1
ATOM 765 O O . ILE A 1 104 ? 5.886 -2.486 -10.727 1.00 90.31 104 ILE A O 1
ATOM 769 N N . MET A 1 105 ? 4.997 -0.760 -9.601 1.00 89.56 105 MET A N 1
ATOM 770 C CA . MET A 1 105 ? 5.232 0.221 -10.648 1.00 89.56 105 MET A CA 1
ATOM 771 C C . MET A 1 105 ? 6.040 1.378 -10.084 1.00 89.56 105 MET A C 1
ATOM 773 O O . MET A 1 105 ? 5.698 1.938 -9.045 1.00 89.56 105 MET A O 1
ATOM 777 N N . LEU A 1 106 ? 7.100 1.743 -10.794 1.00 88.50 106 LEU A N 1
ATOM 778 C CA . LEU A 1 106 ? 7.876 2.927 -10.495 1.00 88.50 106 LEU A CA 1
ATOM 779 C C . LEU A 1 106 ? 7.131 4.169 -10.988 1.00 88.50 106 LEU A C 1
ATOM 781 O O . LEU A 1 106 ? 6.831 4.300 -12.177 1.00 88.50 106 LEU A O 1
ATOM 785 N N . LEU A 1 107 ? 6.868 5.087 -10.064 1.00 87.06 107 LEU A N 1
ATOM 786 C CA . LEU A 1 107 ? 6.180 6.353 -10.296 1.00 87.06 107 LEU A CA 1
ATOM 787 C C . LEU A 1 107 ? 6.891 7.470 -9.526 1.00 87.06 107 LEU A C 1
ATOM 789 O O . LEU A 1 107 ? 7.574 7.210 -8.538 1.00 87.06 107 LEU A O 1
ATOM 793 N N . ARG A 1 108 ? 6.714 8.725 -9.962 1.00 83.38 108 ARG A N 1
ATOM 794 C CA . ARG A 1 108 ? 7.164 9.897 -9.181 1.00 83.38 108 ARG A CA 1
ATOM 795 C C . ARG A 1 108 ? 6.291 10.117 -7.957 1.00 83.38 108 ARG A C 1
ATOM 797 O O . ARG A 1 108 ? 6.795 10.477 -6.904 1.00 83.38 108 ARG A O 1
ATOM 804 N N . THR A 1 109 ? 4.998 9.888 -8.134 1.00 84.56 109 THR A N 1
ATOM 805 C CA . THR A 1 109 ? 3.976 9.992 -7.103 1.00 84.56 109 THR A CA 1
ATOM 806 C C . THR A 1 109 ? 3.140 8.728 -7.197 1.00 84.56 109 THR A C 1
ATOM 808 O O . THR A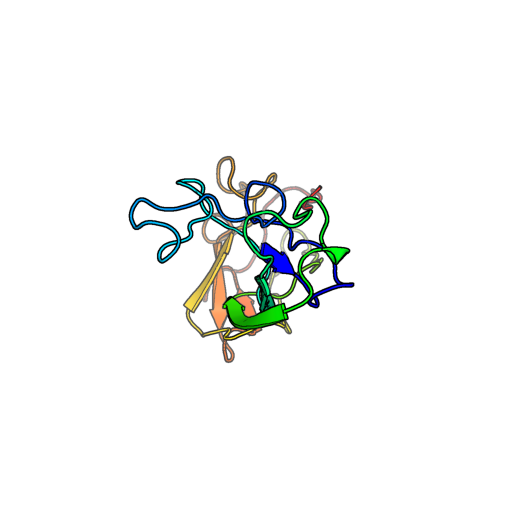 1 109 ? 2.615 8.405 -8.263 1.00 84.56 109 THR A O 1
ATOM 811 N N . CYS A 1 110 ? 3.072 7.960 -6.110 1.00 84.69 110 CYS A N 1
ATOM 812 C CA . CYS A 1 110 ? 2.342 6.697 -6.097 1.00 84.69 110 CYS A CA 1
ATOM 813 C C . CYS A 1 110 ? 0.877 6.911 -6.504 1.00 84.69 110 CYS A C 1
ATOM 815 O O . CYS A 1 110 ? 0.200 7.785 -5.973 1.00 84.69 110 CYS A O 1
ATOM 817 N N . GLY A 1 111 ? 0.389 6.096 -7.442 1.00 85.25 111 GLY A N 1
ATOM 818 C CA . GLY A 1 111 ? -0.988 6.168 -7.937 1.00 85.25 111 GLY A CA 1
ATOM 819 C C . GLY A 1 111 ? -1.246 7.234 -9.007 1.00 85.25 111 GLY A C 1
ATOM 820 O O . GLY A 1 111 ? -2.359 7.281 -9.530 1.00 85.25 111 GLY A O 1
ATOM 821 N N . GLU A 1 112 ? -0.246 8.040 -9.379 1.00 87.69 112 GLU A N 1
ATOM 822 C CA . GLU A 1 112 ? -0.414 9.154 -10.314 1.00 87.69 112 GLU A CA 1
ATOM 823 C C . GLU A 1 112 ? 0.616 9.168 -11.449 1.00 87.69 112 GLU A C 1
ATOM 825 O O . GLU A 1 112 ? 1.783 8.805 -11.293 1.00 87.69 112 GLU A O 1
ATOM 830 N N . GLY A 1 113 ? 0.185 9.700 -12.595 1.00 86.00 113 GLY A N 1
ATOM 831 C CA . GLY A 1 113 ? 1.064 10.033 -13.710 1.00 86.00 113 GLY A CA 1
ATOM 832 C C . GLY A 1 113 ? 1.467 8.853 -14.602 1.00 86.00 113 GLY A C 1
ATOM 833 O O . GLY A 1 113 ? 1.030 7.716 -14.413 1.00 86.00 113 GLY A O 1
ATOM 834 N N . PRO A 1 114 ? 2.259 9.140 -15.651 1.00 87.50 114 PRO A N 1
ATOM 835 C CA . PRO A 1 114 ? 2.731 8.125 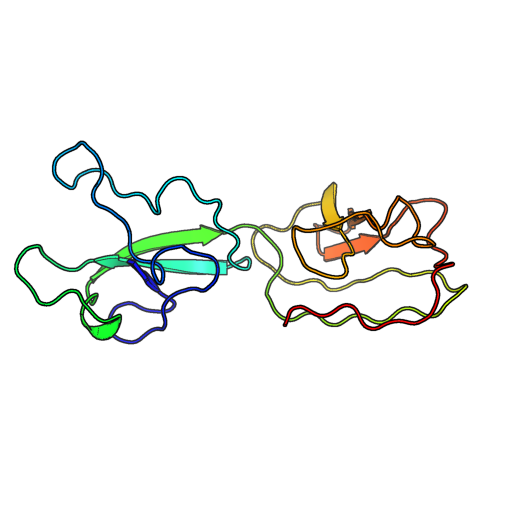-16.577 1.00 87.50 114 PRO A CA 1
ATOM 836 C C . PRO A 1 114 ? 3.925 7.351 -16.007 1.00 87.50 114 PRO A C 1
ATOM 838 O O . PRO A 1 114 ? 4.602 7.787 -15.074 1.00 87.50 114 PRO A O 1
ATOM 841 N N . ALA A 1 115 ? 4.233 6.233 -16.661 1.00 86.69 115 ALA A N 1
ATOM 842 C CA . ALA A 1 115 ? 5.489 5.520 -16.482 1.00 86.69 115 ALA A CA 1
ATOM 843 C C . ALA A 1 115 ? 6.709 6.445 -16.615 1.00 86.69 115 ALA A C 1
ATOM 845 O O . ALA A 1 115 ? 6.728 7.360 -17.444 1.00 86.69 115 ALA A O 1
ATOM 846 N N . ILE A 1 116 ? 7.756 6.160 -15.838 1.00 86.62 116 ILE A N 1
ATOM 847 C CA . ILE A 1 116 ? 9.021 6.896 -15.900 1.00 86.62 116 ILE A CA 1
ATOM 848 C C . ILE A 1 116 ? 9.766 6.552 -17.201 1.00 86.62 116 ILE A C 1
ATOM 850 O O . ILE A 1 116 ? 10.140 5.390 -17.398 1.00 86.62 116 ILE A O 1
ATOM 854 N N . PRO A 1 117 ? 10.037 7.532 -18.087 1.00 88.50 117 PRO A N 1
ATOM 855 C CA . PRO A 1 117 ? 10.769 7.273 -19.320 1.00 88.50 117 PRO A CA 1
ATOM 856 C C . PRO A 1 117 ? 12.165 6.703 -19.053 1.00 88.50 117 PRO A C 1
ATOM 858 O O . PRO A 1 117 ? 12.909 7.209 -18.215 1.00 88.50 117 PRO A O 1
ATOM 861 N N . GLY A 1 118 ? 12.528 5.663 -19.804 1.00 87.19 118 GLY A N 1
ATOM 862 C CA . GLY A 1 118 ? 13.835 5.013 -19.710 1.00 87.19 118 GLY A CA 1
ATOM 863 C C . GLY A 1 118 ? 13.908 3.851 -18.718 1.00 87.19 118 GLY A C 1
ATOM 864 O O . GLY A 1 118 ? 14.923 3.164 -18.706 1.00 87.19 118 GLY A O 1
ATOM 865 N N . PHE A 1 119 ? 12.864 3.569 -17.934 1.00 88.44 119 PHE A N 1
ATOM 866 C CA . PHE A 1 119 ? 12.776 2.287 -17.226 1.00 88.44 119 PHE A CA 1
ATOM 867 C C . PHE A 1 119 ? 12.239 1.180 -18.153 1.00 88.44 119 PHE A C 1
ATOM 869 O O . PHE A 1 119 ? 11.313 1.445 -18.930 1.00 88.44 119 PHE A O 1
ATOM 876 N N . PRO A 1 120 ? 12.776 -0.056 -18.083 1.00 89.12 120 PRO A N 1
ATOM 877 C CA . PRO A 1 120 ? 12.227 -1.186 -18.828 1.00 89.12 120 PRO A CA 1
ATOM 878 C C . PRO A 1 120 ? 10.773 -1.460 -18.435 1.00 89.12 120 PRO A C 1
ATOM 880 O O . PRO A 1 120 ? 10.337 -1.099 -17.341 1.00 89.12 120 PRO A O 1
ATOM 883 N N . ASN A 1 121 ? 10.016 -2.080 -19.346 1.00 90.38 121 ASN A N 1
ATOM 884 C CA . ASN A 1 121 ? 8.617 -2.476 -19.129 1.00 90.38 121 ASN A CA 1
ATOM 885 C C . ASN A 1 121 ? 7.734 -1.359 -18.541 1.00 90.38 121 ASN A C 1
ATOM 887 O O . ASN A 1 121 ? 6.911 -1.586 -17.656 1.00 90.38 121 ASN A O 1
ATOM 891 N N . ALA A 1 122 ? 7.957 -0.123 -18.998 1.00 88.75 122 ALA A N 1
ATOM 892 C CA . ALA A 1 122 ? 7.251 1.061 -18.514 1.00 88.75 122 ALA A CA 1
ATOM 893 C C . ALA A 1 122 ? 7.306 1.221 -16.976 1.00 88.75 122 ALA A C 1
ATOM 895 O O . ALA A 1 122 ? 6.351 1.684 -16.355 1.00 88.75 122 ALA A O 1
ATOM 896 N N . GLY A 1 123 ? 8.419 0.819 -16.355 1.00 89.62 123 GLY A N 1
ATOM 897 C CA . GLY A 1 123 ? 8.607 0.897 -14.909 1.00 89.62 123 GLY A CA 1
ATOM 898 C C . GLY A 1 123 ? 7.804 -0.130 -14.112 1.00 89.62 123 GLY A C 1
ATOM 899 O O . GLY A 1 123 ? 7.723 0.009 -12.898 1.00 89.62 123 GLY A O 1
ATOM 900 N N . ILE A 1 124 ? 7.215 -1.147 -14.743 1.00 91.69 124 ILE A N 1
ATOM 901 C CA . ILE A 1 124 ? 6.526 -2.231 -14.038 1.00 91.69 124 ILE A CA 1
ATOM 902 C C . ILE A 1 124 ? 7.515 -3.367 -13.783 1.00 91.69 124 ILE A C 1
ATOM 904 O O . ILE A 1 124 ? 8.030 -3.967 -14.726 1.00 91.69 124 ILE A O 1
ATOM 908 N N . ALA A 1 125 ? 7.745 -3.688 -12.513 1.00 92.12 125 ALA A N 1
ATOM 909 C CA . ALA A 1 125 ? 8.507 -4.858 -12.104 1.00 92.12 125 ALA A CA 1
ATOM 910 C C . ALA A 1 125 ? 7.571 -5.974 -11.635 1.00 92.12 125 ALA A C 1
ATOM 912 O O . ALA A 1 125 ? 6.568 -5.716 -10.967 1.00 92.12 125 ALA A O 1
ATOM 913 N N . VAL A 1 126 ? 7.900 -7.208 -12.004 1.00 93.62 126 VAL A N 1
ATOM 914 C CA . VAL A 1 126 ? 7.118 -8.408 -11.699 1.00 93.62 126 VAL A CA 1
ATOM 915 C C . VAL A 1 126 ? 7.875 -9.257 -10.689 1.00 93.62 126 VAL A C 1
ATOM 917 O O . VAL A 1 126 ? 9.089 -9.433 -10.813 1.00 93.62 126 VAL A O 1
ATOM 920 N N . ALA A 1 127 ? 7.146 -9.760 -9.701 1.00 94.12 127 ALA A N 1
ATOM 921 C CA . ALA A 1 127 ? 7.668 -10.572 -8.624 1.00 94.12 127 ALA A CA 1
ATOM 922 C C . ALA A 1 127 ? 7.935 -12.014 -9.071 1.00 94.12 127 ALA A C 1
ATOM 924 O O . ALA A 1 127 ? 7.178 -12.605 -9.848 1.00 94.12 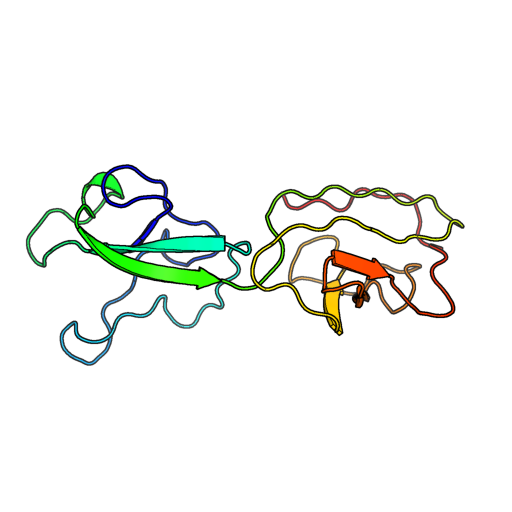127 ALA A O 1
ATOM 925 N N . SER A 1 128 ? 8.997 -12.581 -8.521 1.00 93.81 128 SER A N 1
ATOM 926 C CA . SER A 1 128 ? 9.435 -13.966 -8.639 1.00 93.81 128 SER A CA 1
ATOM 927 C C . SER A 1 128 ? 10.058 -14.413 -7.308 1.00 93.81 128 SER A C 1
ATOM 929 O O . SER A 1 128 ? 10.153 -13.616 -6.367 1.00 93.81 128 SER A O 1
ATOM 931 N N . GLY A 1 129 ? 10.478 -15.677 -7.205 1.00 92.44 129 GLY A N 1
ATOM 932 C CA . GLY A 1 129 ? 11.163 -16.167 -6.005 1.00 92.44 129 GLY A CA 1
ATOM 933 C C . GLY A 1 129 ? 10.254 -16.246 -4.773 1.00 92.44 129 GLY A C 1
ATOM 934 O O . GLY A 1 129 ? 10.698 -15.981 -3.660 1.00 92.44 129 GLY A O 1
ATOM 935 N N . GLY A 1 130 ? 8.974 -16.575 -4.959 1.00 92.19 130 GLY A N 1
ATOM 936 C CA . GLY A 1 130 ? 7.956 -16.529 -3.909 1.00 92.19 130 GLY A CA 1
ATOM 937 C C . GLY A 1 130 ? 7.443 -15.114 -3.624 1.00 92.19 130 GLY A C 1
ATOM 938 O O . GLY A 1 130 ? 7.060 -14.823 -2.497 1.00 92.19 130 GLY A O 1
ATOM 939 N N . GLY A 1 131 ? 7.476 -14.223 -4.618 1.00 92.50 131 GLY A N 1
ATOM 940 C CA . GLY A 1 131 ? 7.004 -12.840 -4.504 1.00 92.50 131 GLY A CA 1
ATOM 941 C C . GLY A 1 131 ? 7.999 -11.834 -3.903 1.00 92.50 131 GLY A C 1
ATOM 942 O O . GLY A 1 131 ? 7.640 -10.673 -3.696 1.00 92.50 131 GLY A O 1
ATOM 943 N N . ALA A 1 132 ? 9.237 -12.249 -3.618 1.00 92.00 132 ALA A N 1
ATOM 944 C CA . ALA A 1 132 ? 10.246 -11.419 -2.950 1.00 92.00 132 ALA A CA 1
ATOM 945 C C . ALA A 1 132 ? 11.206 -10.692 -3.910 1.00 92.00 132 ALA A C 1
ATOM 947 O O . ALA A 1 132 ? 11.840 -9.707 -3.512 1.00 92.00 132 ALA A O 1
ATOM 948 N N . ASP A 1 133 ? 11.312 -11.159 -5.156 1.00 92.56 133 ASP A N 1
ATOM 949 C CA . ASP A 1 133 ? 12.295 -10.675 -6.124 1.00 92.56 133 ASP A CA 1
ATOM 950 C C . ASP A 1 133 ? 11.611 -10.004 -7.314 1.00 92.56 133 ASP A C 1
ATOM 952 O O . ASP A 1 133 ? 10.909 -10.652 -8.088 1.00 92.56 133 ASP A O 1
ATOM 956 N N . TYR A 1 134 ? 11.842 -8.704 -7.486 1.00 92.25 134 TYR A N 1
ATOM 957 C CA . TYR A 1 134 ? 11.213 -7.874 -8.508 1.00 92.25 134 TYR A CA 1
ATOM 958 C C . TYR A 1 134 ? 12.207 -7.482 -9.601 1.00 92.25 134 TYR A C 1
ATOM 960 O O . TYR A 1 134 ? 13.265 -6.902 -9.337 1.00 92.25 134 TYR A O 1
ATOM 968 N N . ALA A 1 135 ? 11.826 -7.750 -10.849 1.00 91.94 135 ALA A N 1
ATOM 969 C CA . ALA A 1 135 ? 12.576 -7.365 -12.040 1.00 91.94 135 ALA A CA 1
ATOM 970 C C . ALA A 1 135 ? 11.650 -6.730 -13.082 1.00 91.94 135 ALA A C 1
ATOM 972 O O . ALA A 1 135 ? 10.490 -7.121 -13.214 1.00 91.94 135 ALA A O 1
ATOM 973 N N . PHE A 1 136 ? 12.160 -5.757 -13.838 1.00 89.69 136 PHE A N 1
ATOM 974 C CA . PHE A 1 136 ? 11.382 -5.063 -14.869 1.00 89.69 136 PHE A CA 1
ATOM 975 C C . PHE A 1 136 ? 11.168 -5.918 -16.127 1.00 89.69 136 PHE A C 1
ATOM 977 O O . PHE A 1 136 ? 10.243 -5.667 -16.887 1.00 89.69 136 PHE A O 1
ATOM 984 N N . GLY A 1 137 ? 11.954 -6.971 -16.342 1.00 79.94 137 GLY A N 1
ATOM 985 C CA . GLY A 1 137 ? 11.771 -7.911 -17.442 1.00 79.94 137 GLY A CA 1
ATOM 986 C C . GLY A 1 137 ? 12.643 -9.159 -17.309 1.00 79.94 137 GLY A C 1
ATOM 987 O O . GLY A 1 137 ? 13.517 -9.252 -16.450 1.00 79.94 137 GLY A O 1
ATOM 988 N N . THR A 1 138 ? 12.416 -10.142 -18.183 1.00 68.25 138 THR A N 1
ATOM 989 C CA . THR A 1 138 ? 13.229 -11.372 -18.243 1.00 68.25 138 THR A CA 1
ATOM 990 C C . THR A 1 138 ? 14.452 -11.232 -19.150 1.00 68.25 138 THR A C 1
ATOM 992 O O . THR A 1 138 ? 15.422 -11.964 -18.982 1.00 68.25 138 THR A O 1
ATOM 995 N N . THR A 1 139 ? 14.422 -10.290 -20.100 1.00 69.50 139 THR A N 1
ATOM 996 C CA . THR A 1 139 ? 15.484 -10.089 -21.104 1.00 69.50 139 THR A CA 1
ATOM 997 C C . THR A 1 139 ? 16.093 -8.687 -21.107 1.00 69.50 139 THR A C 1
ATOM 999 O O . THR A 1 139 ? 17.222 -8.535 -21.562 1.00 69.50 139 THR A O 1
ATOM 1002 N N . ASP A 1 140 ? 15.384 -7.669 -20.608 1.00 77.69 140 ASP A N 1
ATOM 1003 C CA . ASP A 1 140 ? 15.897 -6.299 -20.484 1.00 77.69 140 ASP A CA 1
ATOM 1004 C C . ASP A 1 140 ? 15.558 -5.729 -19.104 1.00 77.69 140 ASP A C 1
ATOM 1006 O O . ASP A 1 140 ? 14.398 -5.466 -18.790 1.00 77.69 140 ASP A O 1
ATOM 1010 N N . ASN A 1 141 ? 16.597 -5.563 -18.288 1.00 82.69 141 ASN A N 1
ATOM 1011 C CA . ASN A 1 141 ? 16.538 -4.925 -16.973 1.00 82.69 141 ASN A CA 1
ATOM 1012 C C . ASN A 1 141 ? 17.419 -3.669 -16.918 1.00 82.69 141 ASN A C 1
ATOM 1014 O O . ASN A 1 141 ? 17.700 -3.172 -15.830 1.00 82.69 141 ASN A O 1
ATOM 1018 N N . ILE A 1 142 ? 17.893 -3.170 -18.066 1.00 87.31 142 ILE A N 1
ATOM 1019 C CA . ILE A 1 142 ? 18.844 -2.061 -18.109 1.00 87.31 142 ILE A CA 1
ATOM 1020 C C . ILE A 1 142 ? 18.105 -0.732 -17.974 1.00 87.31 142 ILE A C 1
ATOM 1022 O O . ILE A 1 142 ? 17.318 -0.345 -18.838 1.00 87.31 142 ILE A O 1
ATOM 1026 N N . VAL A 1 143 ? 18.402 0.018 -16.915 1.00 88.00 143 VAL A N 1
ATOM 1027 C CA . VAL A 1 143 ? 17.807 1.343 -16.703 1.00 88.00 143 VAL A CA 1
ATOM 1028 C C . VAL A 1 143 ? 18.449 2.354 -17.645 1.00 88.00 143 VAL A C 1
ATOM 1030 O O . VAL A 1 143 ? 19.653 2.557 -17.637 1.00 88.00 143 VAL A O 1
ATOM 1033 N N . ARG A 1 144 ? 17.647 3.042 -18.449 1.00 89.56 144 ARG A N 1
ATOM 1034 C CA . ARG A 1 144 ? 18.074 4.117 -19.365 1.00 89.56 144 ARG A CA 1
ATOM 1035 C C . ARG A 1 144 ? 17.521 5.482 -18.954 1.00 89.56 144 ARG A C 1
ATOM 1037 O O . ARG A 1 144 ? 17.631 6.447 -19.705 1.00 89.56 144 ARG A O 1
ATOM 1044 N N . ALA A 1 145 ? 16.885 5.552 -17.788 1.00 84.25 145 ALA A N 1
ATOM 1045 C CA . ALA A 1 145 ? 16.349 6.782 -17.233 1.00 84.25 145 ALA A CA 1
ATOM 1046 C C . ALA A 1 145 ? 17.472 7.700 -16.727 1.00 84.25 145 ALA A C 1
ATOM 1048 O O . ALA A 1 145 ? 18.511 7.233 -16.254 1.00 84.25 145 ALA A O 1
ATOM 1049 N N . GLY A 1 146 ? 17.236 9.014 -16.788 1.00 77.31 146 GLY A N 1
ATOM 1050 C CA . GLY A 1 146 ? 18.065 9.987 -16.075 1.00 77.31 146 GLY A CA 1
ATOM 1051 C C . GLY A 1 146 ? 17.974 9.795 -14.555 1.00 77.31 146 GLY A C 1
ATOM 1052 O O . GLY A 1 146 ? 16.962 9.302 -14.052 1.00 77.31 146 GLY A O 1
ATOM 1053 N N . GLY A 1 147 ? 19.026 10.185 -13.828 1.00 70.69 147 GLY A N 1
ATOM 1054 C CA . GLY A 1 147 ? 19.062 10.092 -12.366 1.00 70.69 147 GLY A CA 1
ATOM 1055 C C . GLY A 1 147 ? 17.971 10.941 -11.707 1.00 70.69 147 GLY A C 1
ATOM 1056 O O . GLY A 1 147 ? 17.809 12.114 -12.041 1.00 70.69 147 GLY A O 1
ATOM 1057 N N . ALA A 1 148 ? 17.223 10.342 -10.783 1.00 67.94 148 ALA A N 1
ATOM 1058 C CA . ALA A 1 148 ? 16.218 11.001 -9.955 1.00 67.94 148 ALA A CA 1
ATOM 1059 C C . ALA A 1 148 ? 15.898 10.135 -8.728 1.00 67.94 148 ALA A C 1
ATOM 1061 O O . ALA A 1 148 ? 16.081 8.917 -8.754 1.00 67.94 148 ALA A O 1
ATOM 1062 N N . GLU A 1 149 ? 15.417 10.781 -7.669 1.00 66.94 149 GLU A N 1
ATOM 1063 C CA . GLU A 1 149 ? 14.875 10.122 -6.485 1.00 66.94 149 GLU A CA 1
ATOM 1064 C C . GLU A 1 149 ? 13.355 10.001 -6.635 1.00 66.94 149 GLU A C 1
ATOM 1066 O O . GLU A 1 149 ? 12.674 10.958 -7.010 1.00 66.94 149 GLU A O 1
ATOM 1071 N N . TYR A 1 150 ? 12.837 8.804 -6.380 1.00 63.78 150 TYR A N 1
ATOM 1072 C CA . TYR A 1 150 ? 11.419 8.478 -6.474 1.00 63.78 150 TYR A CA 1
ATOM 1073 C C . TYR A 1 150 ? 10.998 7.973 -5.095 1.00 63.78 150 TYR A C 1
ATOM 1075 O O . TYR A 1 150 ? 11.236 6.815 -4.758 1.00 63.78 150 TYR A O 1
ATOM 1083 N N . ALA A 1 151 ? 10.465 8.867 -4.265 1.00 55.19 151 ALA A N 1
ATOM 1084 C CA . ALA A 1 151 ? 10.089 8.574 -2.887 1.00 55.19 151 ALA A CA 1
ATOM 1085 C C . ALA A 1 151 ? 8.590 8.797 -2.672 1.00 55.19 151 ALA A C 1
ATOM 1087 O O . ALA A 1 151 ? 7.975 9.659 -3.299 1.00 55.19 151 ALA A O 1
ATOM 1088 N N . HIS A 1 152 ? 8.021 8.030 -1.744 1.00 43.38 152 HIS A N 1
ATOM 1089 C CA . HIS A 1 152 ? 6.750 8.368 -1.118 1.00 43.38 152 HIS A CA 1
ATOM 1090 C C . HIS A 1 152 ? 7.025 9.502 -0.120 1.00 43.38 152 HIS A C 1
ATOM 1092 O O . HIS A 1 152 ? 7.783 9.294 0.826 1.00 43.38 152 HIS A O 1
ATOM 1098 N N . THR A 1 153 ? 6.463 10.692 -0.341 1.00 44.41 153 THR A N 1
ATOM 1099 C CA . THR A 1 153 ? 6.385 11.735 0.701 1.00 44.41 153 THR A CA 1
ATOM 1100 C C . THR A 1 153 ? 5.241 11.450 1.648 1.00 44.41 153 THR A C 1
ATOM 1102 O O . THR A 1 153 ? 4.164 11.082 1.127 1.00 44.41 153 THR A O 1
#

Foldseek 3Di:
DKFQAAQDGAQFPQQAPSNAWDQDPPPNPDTHSPPDGGDGFFDKIFDFDADPPDPPPDSNRRRDTPDIDGDWHFGDDDDDDDDAQDQDKAFATDHPQAAFFDKDAQDLEPPDDFQQPQAALSRIWTADPGRGMTASDDPDRHGNGDDDDRDHD

Radius of gyration: 19.29 Å; chains: 1; bounding box: 51×28×45 Å

Sequence (153 aa):
MVLTACGGGLPIDGFPNGAKTTTGALQGREHSWGEAKIFPFGGDYFLCWCAKGATCLEASDHRKQLGTLRVPGPAGNFMRACGTFEACTWTGFTGTDLNDGDRIMLLRTCGEGPAIPGFPNAGIAVASGGGADYAFGTTDNIVRAGGAEYAHT

pLDDT: mean 87.7, std 9.39, range [43.38, 97.44]